Protein AF-A0A1C3U5W2-F1 (afdb_monomer)

Sequence (47 aa):
MRWTLTRRAKHYLNNALSTTSPTDHNGYDERSAFLTEVDGGKFRLVP

Nearest PDB structures (foldseek):
  7lt3-assembly1_J  TM=4.517E-01  e=1.388E+00  Homo sapiens
  8asc-assembly1_E  TM=4.029E-01  e=3.531E+00  Homo sapiens
  8asc-assembly1_A  TM=4.057E-01  e=3.794E+00  Homo sapiens
  8asc-assembly1_K  TM=4.099E-01  e=5.056E+00  Homo sapiens
  7axz-assembly1_A  TM=4.076E-01  e=6.272E+00  Homo sapiens

Foldseek 3Di:
DDPPPPPPDPDDDCQDDADADPVRPGRDDPVSDFDWDQDPNDIDTDD

Structure (mmCIF, N/CA/C/O backbone):
data_AF-A0A1C3U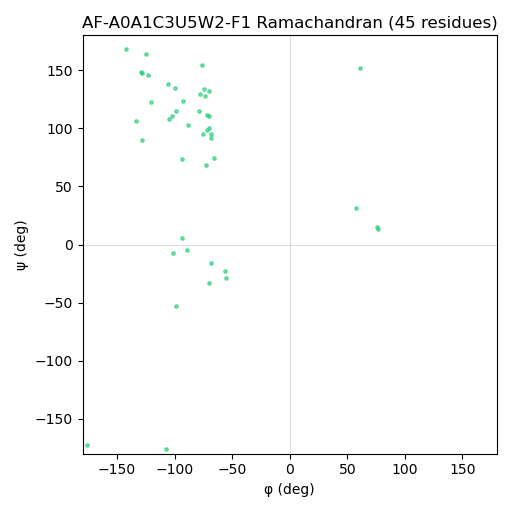5W2-F1
#
_entry.id   AF-A0A1C3U5W2-F1
#
loop_
_atom_site.group_PDB
_atom_site.id
_atom_site.type_symbol
_atom_site.label_atom_id
_atom_site.label_alt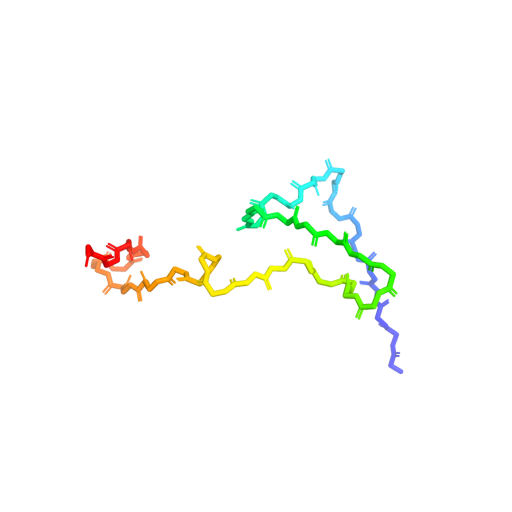_id
_atom_site.label_comp_id
_atom_site.label_asym_id
_atom_site.label_entity_id
_atom_site.label_seq_id
_atom_site.pdbx_PDB_ins_code
_atom_site.Cartn_x
_atom_site.Cartn_y
_atom_site.Cartn_z
_atom_site.occupancy
_atom_site.B_iso_or_equiv
_atom_site.auth_seq_id
_atom_site.auth_comp_id
_atom_site.auth_asym_id
_atom_site.auth_atom_id
_atom_site.pdbx_PDB_model_num
ATOM 1 N N . MET A 1 1 ? -4.488 29.840 -7.109 1.00 36.06 1 MET A N 1
ATOM 2 C CA . MET A 1 1 ? -4.501 28.747 -6.111 1.00 36.06 1 MET A CA 1
ATOM 3 C C . MET A 1 1 ? -3.049 28.388 -5.810 1.00 36.06 1 MET A C 1
ATOM 5 O O . MET A 1 1 ? -2.356 27.948 -6.716 1.00 36.06 1 MET A O 1
ATOM 9 N N . ARG A 1 2 ? -2.533 28.718 -4.620 1.00 37.50 2 ARG A N 1
ATOM 10 C CA . ARG A 1 2 ? -1.112 28.551 -4.264 1.00 37.50 2 ARG A CA 1
ATOM 11 C C . ARG A 1 2 ? -1.000 27.350 -3.328 1.00 37.50 2 ARG A C 1
ATOM 13 O O . ARG A 1 2 ? -1.450 27.431 -2.193 1.00 37.50 2 ARG A O 1
ATOM 20 N N . TRP A 1 3 ? -0.444 26.242 -3.813 1.00 39.56 3 TRP A N 1
ATOM 21 C CA . TRP A 1 3 ? -0.114 25.090 -2.976 1.00 39.56 3 TRP A CA 1
ATOM 22 C C . TRP A 1 3 ? 1.089 25.456 -2.108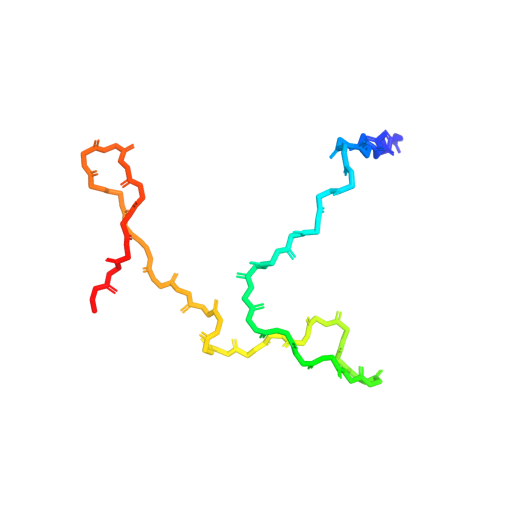 1.00 39.56 3 TRP A C 1
ATOM 24 O O . TRP A 1 3 ? 2.230 25.465 -2.570 1.00 39.56 3 TRP A O 1
ATOM 34 N N . THR A 1 4 ? 0.846 25.833 -0.857 1.00 47.31 4 THR A N 1
ATOM 35 C CA . THR A 1 4 ? 1.917 26.016 0.122 1.00 47.31 4 THR A CA 1
ATOM 36 C C . THR A 1 4 ? 2.375 24.626 0.558 1.00 47.31 4 THR A C 1
ATOM 38 O O . THR A 1 4 ? 1.755 24.007 1.418 1.00 47.31 4 THR A O 1
ATOM 41 N N . LEU A 1 5 ? 3.433 24.105 -0.068 1.00 57.81 5 LEU A N 1
ATOM 42 C CA . LEU A 1 5 ? 4.066 22.855 0.349 1.00 57.81 5 LEU A CA 1
ATOM 43 C C . LEU A 1 5 ? 4.750 23.082 1.705 1.00 57.81 5 LEU A C 1
ATOM 45 O O . LEU A 1 5 ? 5.902 23.513 1.785 1.00 57.81 5 LEU A O 1
ATOM 49 N N . THR A 1 6 ? 4.035 22.821 2.792 1.00 52.34 6 THR A N 1
ATOM 50 C CA . THR A 1 6 ? 4.612 22.746 4.132 1.00 52.34 6 THR A CA 1
ATOM 51 C C . THR A 1 6 ? 5.507 21.510 4.202 1.00 52.34 6 THR A C 1
ATOM 53 O O . THR A 1 6 ? 5.050 20.407 4.485 1.00 52.34 6 THR A O 1
ATOM 56 N N . ARG A 1 7 ? 6.813 21.687 3.960 1.00 57.84 7 ARG A N 1
ATOM 57 C CA . ARG A 1 7 ? 7.854 20.692 4.280 1.00 57.84 7 ARG A CA 1
ATOM 58 C C . ARG A 1 7 ? 7.943 20.526 5.805 1.00 57.84 7 ARG A C 1
ATOM 60 O O . ARG A 1 7 ? 8.847 21.054 6.450 1.00 57.84 7 ARG A O 1
ATOM 67 N N . ARG A 1 8 ? 6.969 19.836 6.406 1.00 54.00 8 ARG A N 1
ATOM 68 C CA . ARG A 1 8 ? 7.035 19.395 7.803 1.00 54.00 8 ARG A CA 1
ATOM 69 C C . ARG A 1 8 ? 8.082 18.286 7.896 1.00 54.00 8 ARG A C 1
ATOM 71 O O . ARG A 1 8 ? 7.796 17.149 7.558 1.00 54.00 8 ARG A O 1
ATOM 78 N N . ALA A 1 9 ? 9.273 18.669 8.356 1.00 55.72 9 ALA A N 1
ATOM 79 C CA . ALA A 1 9 ? 10.413 17.816 8.683 1.00 55.72 9 ALA A CA 1
ATOM 80 C C . ALA A 1 9 ? 10.992 16.981 7.518 1.00 55.72 9 ALA A C 1
ATOM 82 O O . ALA A 1 9 ? 10.330 16.640 6.544 1.00 55.72 9 ALA A O 1
ATOM 83 N N . LYS A 1 10 ? 12.290 16.663 7.590 1.00 60.91 10 LYS A N 1
ATOM 84 C CA . LYS A 1 10 ? 12.931 15.688 6.691 1.00 60.91 10 LYS A CA 1
ATOM 85 C C . LYS A 1 10 ? 12.474 14.284 7.096 1.00 60.91 10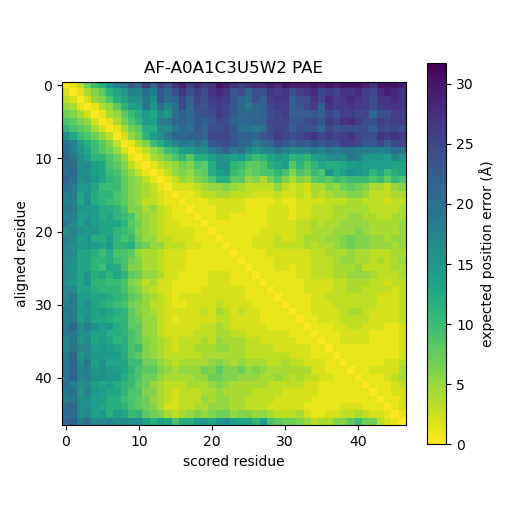 LYS A C 1
ATOM 87 O O . LYS A 1 10 ? 13.231 13.538 7.707 1.00 60.91 10 LYS A O 1
ATOM 92 N N . HIS A 1 11 ? 11.205 13.970 6.882 1.00 58.03 11 HIS A N 1
ATOM 93 C CA . HIS A 1 11 ? 10.668 12.633 7.093 1.00 58.03 11 HIS A CA 1
ATOM 94 C C . HIS A 1 11 ? 10.616 11.957 5.732 1.00 58.03 11 HIS A C 1
ATOM 96 O O . HIS A 1 11 ? 9.926 12.415 4.825 1.00 58.03 11 HIS 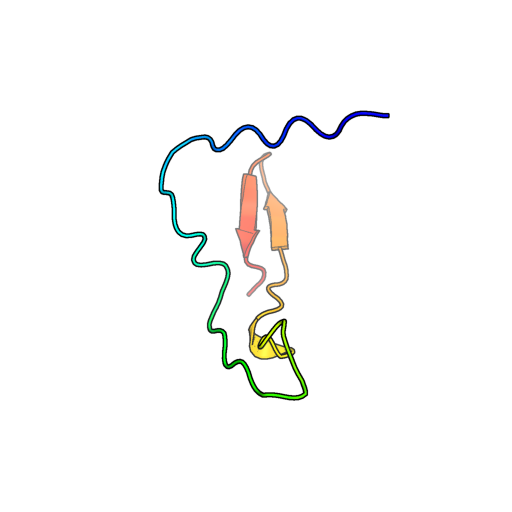A O 1
ATOM 102 N N . TYR A 1 12 ? 11.415 10.908 5.580 1.00 64.44 12 TYR A N 1
ATOM 103 C CA . TYR A 1 12 ? 11.326 10.035 4.424 1.00 64.44 12 TYR A CA 1
ATOM 104 C C . TYR A 1 12 ? 10.137 9.111 4.670 1.00 64.44 12 TYR A C 1
ATOM 106 O O . TYR A 1 12 ? 10.131 8.349 5.636 1.00 64.44 12 TYR A O 1
ATOM 114 N N . LEU A 1 13 ? 9.099 9.238 3.847 1.00 61.62 13 LEU A N 1
ATOM 115 C CA . LEU A 1 13 ? 7.964 8.326 3.876 1.00 61.62 13 LEU A CA 1
ATOM 116 C C . LEU A 1 13 ? 8.422 6.985 3.292 1.00 61.62 13 LEU A C 1
ATOM 118 O O . LEU A 1 13 ? 8.722 6.898 2.105 1.00 61.62 13 LEU A O 1
ATOM 122 N N . ASN A 1 14 ? 8.508 5.958 4.137 1.00 74.44 14 ASN A N 1
ATOM 123 C CA . ASN A 1 14 ? 8.753 4.576 3.728 1.00 74.44 14 ASN A CA 1
ATOM 124 C C . ASN A 1 14 ? 7.398 3.865 3.569 1.00 74.44 14 ASN A C 1
ATOM 126 O O . ASN A 1 14 ? 6.974 3.134 4.460 1.00 74.44 14 ASN A O 1
ATOM 130 N N . ASN A 1 15 ? 6.674 4.188 2.492 1.00 82.50 15 ASN A N 1
ATOM 131 C CA . ASN A 1 15 ? 5.282 3.758 2.300 1.00 82.50 15 ASN A CA 1
ATOM 132 C C . ASN A 1 15 ? 5.147 2.251 2.018 1.00 82.50 15 ASN A C 1
ATOM 134 O O . ASN A 1 15 ? 4.150 1.660 2.416 1.00 82.50 15 ASN A O 1
ATOM 138 N N . ALA A 1 16 ? 6.127 1.654 1.334 1.00 88.25 16 ALA A N 1
ATOM 139 C CA . ALA A 1 16 ? 6.289 0.223 1.064 1.00 88.25 16 ALA A CA 1
ATOM 140 C C . ALA A 1 16 ? 7.627 0.014 0.318 1.00 88.25 16 ALA A C 1
ATOM 142 O O . ALA A 1 16 ? 8.400 0.961 0.143 1.00 88.25 16 ALA A O 1
ATOM 143 N N . LEU A 1 17 ? 7.900 -1.203 -0.164 1.00 93.06 17 LEU A N 1
ATOM 144 C CA . LEU A 1 17 ? 9.052 -1.463 -1.028 1.00 93.06 17 LEU A CA 1
ATOM 145 C C . LEU A 1 17 ? 8.839 -0.818 -2.406 1.00 93.06 17 LEU A C 1
ATOM 147 O O . LEU A 1 17 ? 8.013 -1.279 -3.187 1.00 93.06 17 LEU A O 1
ATOM 151 N N . SER A 1 18 ? 9.612 0.226 -2.703 1.00 93.56 18 SER A N 1
ATOM 152 C CA . SER A 1 18 ? 9.614 0.889 -4.009 1.00 93.56 18 SER A CA 1
ATOM 153 C C . SER A 1 18 ? 10.796 0.420 -4.859 1.00 93.56 18 SER A C 1
ATOM 155 O O . SER A 1 18 ? 11.928 0.355 -4.378 1.00 93.56 18 SER A O 1
ATOM 157 N N . THR A 1 19 ? 10.538 0.119 -6.131 1.00 94.75 19 THR A N 1
ATOM 158 C CA . THR A 1 19 ? 11.540 -0.153 -7.169 1.00 94.75 19 THR A CA 1
ATOM 159 C C . THR A 1 19 ? 11.245 0.718 -8.391 1.00 94.75 19 THR A C 1
ATOM 161 O O . THR A 1 19 ? 10.483 0.336 -9.273 1.00 94.75 19 THR A O 1
ATOM 164 N N . THR A 1 20 ? 11.822 1.919 -8.437 1.00 95.50 20 THR A N 1
ATOM 165 C CA . THR A 1 20 ? 11.607 2.864 -9.543 1.00 95.50 20 THR A CA 1
ATOM 166 C C . THR A 1 20 ? 12.387 2.477 -10.800 1.00 95.50 20 THR A C 1
ATOM 168 O O . THR A 1 20 ? 13.430 1.822 -10.745 1.00 95.50 20 THR A O 1
ATOM 171 N N . SER A 1 21 ? 11.893 2.911 -11.960 1.00 95.81 21 SER A N 1
ATOM 172 C CA . SER A 1 21 ? 12.551 2.724 -13.257 1.00 95.81 21 SER A CA 1
ATOM 173 C C . SER A 1 21 ? 12.373 3.967 -14.142 1.00 95.81 21 SER A C 1
ATOM 175 O O . SER A 1 21 ? 11.550 4.827 -13.826 1.00 95.81 21 SER A O 1
ATOM 177 N N . PRO A 1 22 ? 13.092 4.099 -15.275 1.00 98.06 22 PRO A N 1
ATOM 178 C CA . PRO A 1 22 ? 12.913 5.242 -16.176 1.00 98.06 22 PRO A CA 1
ATOM 179 C C . PRO A 1 22 ? 11.469 5.436 -16.664 1.00 98.06 22 PRO A C 1
ATOM 181 O O . PRO A 1 22 ? 11.063 6.568 -16.928 1.00 98.06 22 PRO A O 1
ATOM 184 N N . THR A 1 23 ? 10.698 4.349 -16.759 1.00 97.12 23 THR A N 1
ATOM 185 C CA . THR A 1 23 ? 9.299 4.340 -17.214 1.00 97.12 23 THR A CA 1
ATOM 186 C C . THR A 1 23 ? 8.277 4.247 -16.080 1.00 97.12 23 THR A C 1
ATOM 188 O O . THR A 1 23 ? 7.088 4.377 -16.346 1.00 97.12 23 THR A O 1
ATOM 191 N N . ASP A 1 24 ? 8.709 4.037 -14.832 1.00 95.25 24 ASP A N 1
ATOM 192 C CA . ASP A 1 24 ? 7.836 3.999 -13.654 1.00 95.25 24 ASP A CA 1
ATOM 193 C C . ASP A 1 24 ? 8.429 4.836 -12.515 1.00 95.25 24 ASP A C 1
ATOM 195 O O . ASP A 1 24 ? 9.404 4.457 -11.859 1.00 95.25 24 ASP A O 1
ATOM 199 N N . HIS A 1 25 ? 7.815 5.997 -12.287 1.00 94.81 25 HIS A N 1
ATOM 200 C CA . HIS A 1 25 ? 8.235 6.964 -11.269 1.00 94.81 25 HIS A CA 1
ATOM 201 C C . HIS A 1 25 ? 7.496 6.779 -9.934 1.00 94.81 25 HIS A C 1
ATOM 203 O O . HIS A 1 25 ? 7.679 7.587 -9.026 1.00 94.81 25 HIS A O 1
ATOM 209 N N . ASN A 1 26 ? 6.675 5.730 -9.809 1.00 92.94 26 ASN A N 1
ATOM 210 C CA . ASN A 1 26 ? 6.015 5.322 -8.570 1.00 92.94 26 ASN A CA 1
ATOM 211 C C . ASN A 1 26 ? 6.784 4.168 -7.902 1.00 92.94 26 ASN A C 1
ATOM 213 O O . ASN A 1 26 ? 7.189 4.264 -6.740 1.00 92.94 26 ASN A O 1
ATOM 217 N N . GLY A 1 27 ? 7.040 3.098 -8.662 1.00 94.25 27 GLY A N 1
ATOM 218 C CA . GLY A 1 27 ? 7.843 1.952 -8.235 1.00 94.25 27 GLY A CA 1
ATOM 219 C C . GLY A 1 27 ? 7.139 0.975 -7.290 1.00 94.25 27 GLY A C 1
ATOM 220 O O . GLY A 1 27 ? 7.815 0.151 -6.682 1.00 94.25 27 GLY A O 1
ATOM 221 N N . TYR A 1 28 ? 5.816 1.058 -7.131 1.00 94.94 28 TYR A N 1
ATOM 222 C CA . TYR A 1 28 ? 5.040 0.096 -6.342 1.00 94.94 28 TYR A CA 1
ATOM 223 C C . TYR A 1 28 ? 4.254 -0.835 -7.259 1.00 94.94 28 TYR A C 1
ATOM 225 O O . TYR A 1 28 ? 3.615 -0.383 -8.209 1.00 94.94 28 TYR A O 1
ATOM 233 N N . ASP A 1 29 ? 4.245 -2.117 -6.914 1.00 94.81 29 ASP A N 1
ATOM 234 C CA . ASP A 1 29 ? 3.339 -3.106 -7.488 1.00 94.81 29 ASP A CA 1
ATOM 235 C C . ASP A 1 29 ? 2.256 -3.518 -6.476 1.00 94.81 29 ASP A C 1
ATOM 237 O O . ASP A 1 29 ? 2.161 -2.979 -5.368 1.00 94.81 29 ASP A O 1
ATOM 241 N N . GLU A 1 30 ? 1.424 -4.485 -6.857 1.00 95.94 30 GLU A N 1
ATOM 242 C CA . GLU A 1 30 ? 0.316 -4.995 -6.043 1.00 95.94 30 GLU A CA 1
ATOM 243 C C . GLU A 1 30 ? 0.736 -5.512 -4.658 1.00 95.94 30 GLU A C 1
ATOM 245 O O . GLU A 1 30 ? -0.069 -5.473 -3.731 1.00 95.94 30 GLU A O 1
ATOM 250 N N . ARG A 1 31 ? 2.004 -5.906 -4.459 1.00 94.25 31 ARG A N 1
ATOM 251 C CA . ARG A 1 31 ? 2.511 -6.363 -3.151 1.00 94.25 31 ARG A CA 1
ATOM 252 C C . ARG A 1 31 ? 2.585 -5.235 -2.126 1.00 94.25 31 ARG A C 1
ATOM 254 O O . ARG A 1 31 ? 2.727 -5.496 -0.935 1.00 94.25 31 ARG A O 1
ATOM 261 N N . SER A 1 32 ? 2.513 -3.987 -2.583 1.00 93.81 32 SER A N 1
ATOM 262 C CA . SER A 1 32 ? 2.467 -2.799 -1.727 1.00 93.81 32 SER A CA 1
ATOM 263 C C . SER A 1 32 ? 1.040 -2.401 -1.336 1.00 93.81 32 SER A C 1
ATOM 265 O O . SER A 1 32 ? 0.860 -1.464 -0.557 1.00 93.81 32 SER A O 1
ATOM 267 N N . ALA A 1 33 ? 0.019 -3.079 -1.870 1.00 93.94 33 ALA A N 1
ATOM 268 C CA . ALA A 1 33 ? -1.373 -2.821 -1.538 1.00 93.94 33 ALA A CA 1
ATOM 269 C C . ALA A 1 33 ? -1.792 -3.651 -0.315 1.00 93.94 33 ALA A C 1
ATOM 271 O O . ALA A 1 33 ? -2.060 -4.846 -0.409 1.00 93.94 33 ALA A O 1
ATOM 272 N N . PHE A 1 34 ? -1.865 -3.000 0.845 1.00 93.12 34 PHE A N 1
ATOM 273 C CA . PHE A 1 34 ? -2.303 -3.634 2.087 1.00 93.12 34 PHE A CA 1
ATOM 274 C C . PHE A 1 34 ? -3.804 -3.440 2.295 1.00 93.12 34 PHE A C 1
ATOM 276 O O . PHE A 1 34 ? -4.286 -2.305 2.359 1.00 93.12 34 PHE A O 1
ATOM 283 N N . LEU A 1 35 ? -4.540 -4.541 2.454 1.00 96.12 35 LEU A N 1
ATOM 284 C CA . LEU A 1 35 ? -5.932 -4.474 2.875 1.00 96.12 35 LEU A CA 1
ATOM 285 C C . LEU A 1 35 ? -5.988 -4.109 4.361 1.00 96.12 35 LEU A C 1
ATOM 287 O O . LEU A 1 35 ? -5.330 -4.726 5.202 1.00 96.12 35 LEU A O 1
ATOM 291 N N . THR A 1 36 ? -6.768 -3.080 4.676 1.00 95.81 36 THR A N 1
ATOM 292 C CA . THR A 1 36 ? -6.942 -2.605 6.047 1.00 95.81 36 THR A CA 1
ATOM 293 C C . THR A 1 36 ? -8.412 -2.470 6.386 1.00 95.81 36 THR A C 1
ATOM 295 O O . THR A 1 36 ? -9.235 -2.153 5.528 1.00 95.81 36 THR A O 1
ATOM 298 N N . GLU A 1 37 ? -8.727 -2.690 7.655 1.00 97.44 37 GLU A N 1
ATOM 299 C CA . GLU A 1 37 ? -10.054 -2.477 8.220 1.00 97.44 37 GLU A CA 1
ATOM 300 C C . GLU A 1 37 ? -9.987 -1.539 9.427 1.00 97.44 37 GLU A C 1
ATOM 302 O O . GLU A 1 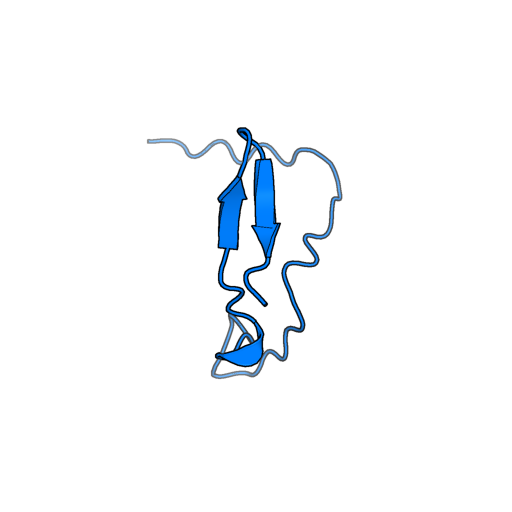37 ? -8.915 -1.285 9.989 1.00 97.44 37 GLU A O 1
ATOM 307 N N . VAL A 1 38 ? -11.144 -1.009 9.824 1.00 97.19 38 VAL A N 1
ATOM 308 C CA . VAL A 1 38 ? -11.282 -0.233 11.057 1.00 97.19 38 VAL A CA 1
ATOM 309 C C . VAL A 1 38 ? -11.919 -1.121 12.119 1.00 97.19 38 VAL A C 1
ATOM 311 O O . VAL A 1 38 ? -13.107 -1.420 12.046 1.00 97.19 38 VAL A O 1
ATOM 314 N N . ASP A 1 39 ? -11.137 -1.482 13.133 1.00 96.06 39 ASP A N 1
ATOM 315 C CA . ASP A 1 39 ? -11.565 -2.271 14.292 1.00 96.06 39 ASP A CA 1
ATOM 316 C C . ASP A 1 39 ? -11.337 -1.460 15.577 1.00 96.06 39 ASP A C 1
ATOM 318 O O . ASP A 1 39 ? -10.233 -0.972 15.849 1.00 96.06 39 ASP A O 1
ATOM 322 N N . GLY A 1 40 ? -12.407 -1.238 16.346 1.00 95.94 40 GLY A N 1
ATOM 323 C CA . GLY A 1 40 ? -12.362 -0.447 17.581 1.00 95.94 40 GLY A CA 1
ATOM 324 C C . GLY A 1 40 ? -11.838 0.985 17.388 1.00 95.94 40 GLY A C 1
ATOM 325 O O . GLY A 1 40 ? -11.168 1.521 18.272 1.00 95.94 40 GLY A O 1
ATOM 326 N N . GLY A 1 41 ? -12.082 1.588 16.216 1.00 97.25 41 GLY A N 1
ATOM 327 C CA . GLY A 1 41 ? -11.596 2.929 15.864 1.00 97.25 41 GLY A CA 1
ATOM 328 C C . GLY A 1 41 ? -10.106 2.993 15.504 1.00 97.25 41 GLY A C 1
ATOM 329 O O . GLY A 1 41 ? -9.529 4.080 15.490 1.00 97.25 41 GLY A O 1
ATOM 330 N N . LYS A 1 42 ? -9.467 1.848 15.233 1.00 96.94 42 LYS A N 1
ATOM 331 C CA . LYS A 1 42 ? -8.055 1.750 14.840 1.00 96.94 42 LYS A CA 1
ATOM 332 C C . LYS A 1 42 ? -7.931 1.028 13.503 1.00 96.94 42 LYS A C 1
ATOM 334 O O . LYS A 1 42 ? -8.672 0.089 13.241 1.00 96.94 42 LYS A O 1
ATOM 339 N N . PHE A 1 43 ? -6.960 1.431 12.689 1.00 96.69 43 PHE A N 1
ATOM 340 C CA . PHE A 1 43 ? -6.607 0.689 11.481 1.00 96.69 43 PHE A CA 1
ATOM 341 C C . PHE A 1 43 ? -5.922 -0.632 11.852 1.00 96.69 43 PHE A C 1
ATOM 343 O O . PHE A 1 43 ? -5.008 -0.651 12.686 1.00 96.69 43 PHE A O 1
ATOM 350 N N . ARG A 1 44 ? -6.361 -1.728 11.235 1.00 96.25 44 ARG A N 1
ATOM 351 C CA . ARG A 1 44 ? -5.785 -3.074 11.362 1.00 96.25 44 ARG A CA 1
ATOM 352 C C . ARG A 1 44 ? -5.501 -3.643 9.978 1.00 96.25 44 ARG A C 1
ATOM 354 O O . ARG A 1 44 ? -6.209 -3.321 9.030 1.00 96.25 44 ARG A O 1
ATOM 361 N N . LEU A 1 45 ? -4.455 -4.464 9.873 1.00 95.88 45 LEU A N 1
ATOM 362 C CA . LEU A 1 45 ? -4.204 -5.268 8.678 1.00 95.88 45 LEU A CA 1
ATOM 363 C C . LEU A 1 45 ? -5.195 -6.427 8.653 1.00 95.88 45 LEU A C 1
ATOM 365 O O . LEU A 1 45 ? -5.373 -7.093 9.674 1.00 95.88 45 LEU A O 1
ATOM 369 N N . VAL A 1 46 ? -5.800 -6.659 7.492 1.00 94.00 46 VAL A N 1
ATOM 370 C CA . VAL A 1 46 ? -6.601 -7.862 7.269 1.00 94.00 46 VAL A CA 1
ATOM 371 C C . VAL A 1 46 ? -5.640 -9.035 7.004 1.00 94.00 46 VAL A C 1
ATOM 373 O O . VAL A 1 46 ? -4.719 -8.849 6.202 1.00 94.00 46 VAL A O 1
ATOM 376 N N . PRO A 1 47 ? -5.790 -10.185 7.694 1.00 79.50 47 PRO A N 1
ATOM 377 C CA . PRO A 1 47 ? -4.948 -11.368 7.493 1.00 79.50 47 PRO A CA 1
ATOM 378 C C . PRO A 1 47 ? -5.090 -12.010 6.111 1.00 79.50 47 PRO A C 1
ATOM 380 O O . PRO A 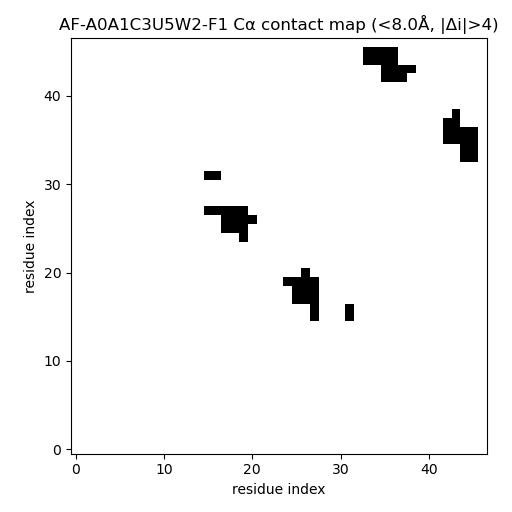1 47 ? -6.198 -11.940 5.531 1.00 79.50 47 PRO A O 1
#

Mean predicted aligned error: 8.7 Å

Radius of gyration: 15.51 Å; Cα contacts (8 Å, |Δi|>4): 30;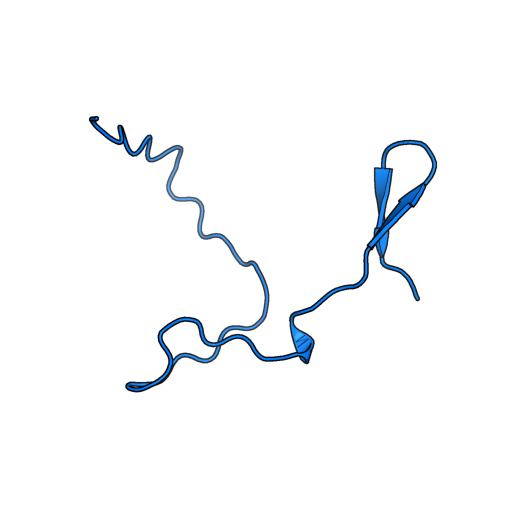 chains: 1; bounding box: 25×40×35 Å

Organism: NCBI:txid1761772

pLDDT: mean 82.33, std 19.51, range [36.06, 98.06]

Secondary structure (DSSP, 8-state):
--------SS-----S----BTTBSS---GGG---EEEETTEEEE--

Solvent-accessible surface area (backbone atoms only — not comparable to full-atom values): 3465 Å² total; per-residue (Å²): 139,84,85,79,80,76,80,75,66,99,68,81,82,80,84,58,8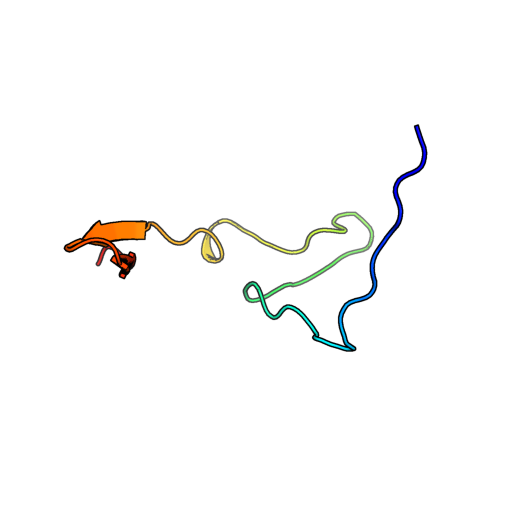0,66,61,69,49,101,90,35,92,75,21,64,60,75,91,57,64,75,59,67,45,78,56,97,90,36,85,39,78,61,132